Protein AF-A0A7S1YEV1-F1 (afdb_monomer)

Radius of gyration: 16.98 Å; Cα contacts (8 Å, |Δi|>4): 342; chains: 1; bounding box: 47×32×45 Å

Nearest PDB structures (foldseek):
  1nhq-assembly1_A  TM=6.418E-01  e=2.527E+00  Enterococcus faecalis
  1nhr-assembly1_A  TM=6.419E-01  e=3.687E+00  Enterococcus faecalis
  1pjs-assembly1_B  TM=5.428E-01  e=5.731E+00  Salmonella enterica subsp. enterica serovar Typhimurium
  1nhp-assembly1_A  TM=3.312E-01  e=3.462E+00  Enterococcus faecalis
  1pjq-assembly1_B  TM=4.414E-01  e=5.731E+00  Salmonella enterica subsp. enterica serovar Typhimurium

pLDDT: mean 82.52, std 14.3, range [46.81, 98.38]

Foldseek 3Di:
DVDWDWFFFDQPVVVRDTPPIDIDDCPPPQDQLVDAPDPPDDDQAAEEEAAACVPRCRRVLRSLQSQHEYEYEALPPAPDAWDWPFFLHGDPRNGGYTYHNEHEACAWDAQQAALVRDGDDPDPSCVPGRHTYHHPVVSCVVVVHDDHPYYHHDRPPCPVRD

InterPro domains:
  IPR026913 Probable methyltransferase-like protein 24 [PTHR32026] (1-160)

Sequence (162 aa):
CKVSVEVGGELVQRFNTIDGEWTVCFDNLPAPASLPPPAGVTYQPCVIFSIGINNEWSFDDAMAERGCKVYAFDPSMKGAVHHVRSEGRGPGGTGGVTFWPVGLAPEKQVGTVSPFGRVCGEKAECLTAGWDLDTMAGLRRLAGVDHIDLLKIDIEGMEWLS

Organism: NCBI:txid1486929

Mean predicted aligned error: 7.59 Å

Structure (mmCIF, N/CA/C/O backbone):
data_AF-A0A7S1Y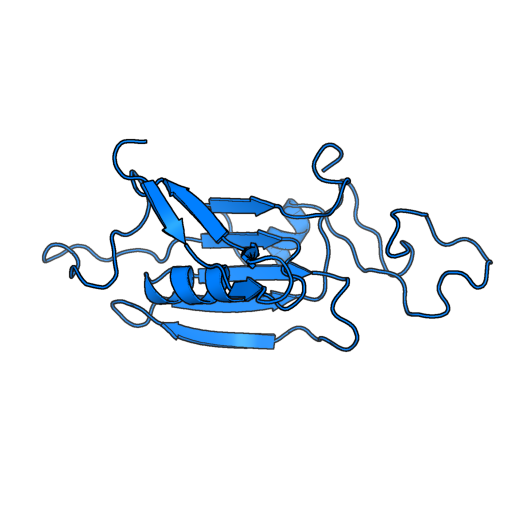EV1-F1
#
_entry.id   AF-A0A7S1YEV1-F1
#
loop_
_atom_site.group_PDB
_atom_site.id
_atom_site.type_symbol
_atom_site.label_atom_id
_atom_site.label_alt_id
_atom_site.label_comp_id
_atom_site.label_asym_id
_atom_site.label_entity_id
_atom_site.label_seq_id
_atom_site.pdbx_PDB_ins_code
_atom_site.Cartn_x
_atom_site.Cartn_y
_atom_site.Cartn_z
_atom_site.occupancy
_atom_site.B_iso_or_equiv
_atom_site.auth_seq_id
_atom_site.auth_comp_id
_atom_site.auth_asym_id
_atom_site.auth_atom_id
_atom_site.pdbx_PDB_model_num
ATOM 1 N N . CYS A 1 1 ? -16.204 14.094 3.768 1.00 73.94 1 CYS A N 1
ATOM 2 C CA . CYS A 1 1 ? -15.626 13.461 4.955 1.00 73.94 1 CYS A CA 1
ATOM 3 C C . CYS A 1 1 ? -16.167 14.141 6.198 1.00 73.94 1 CYS A C 1
ATOM 5 O O . CYS A 1 1 ? -16.086 15.363 6.262 1.00 73.94 1 CYS A O 1
ATOM 7 N N . LYS A 1 2 ? -16.740 13.398 7.143 1.00 81.38 2 LYS A N 1
ATOM 8 C CA . LYS A 1 2 ? -17.184 13.892 8.454 1.00 81.38 2 LYS A CA 1
ATOM 9 C C . LYS A 1 2 ? -16.111 13.675 9.518 1.00 81.38 2 LYS A C 1
ATOM 11 O O . LYS A 1 2 ? -16.000 14.500 10.418 1.00 81.38 2 LYS A O 1
ATOM 16 N N . VAL A 1 3 ? -15.326 12.600 9.402 1.00 81.44 3 VAL A N 1
ATOM 17 C CA . VAL A 1 3 ? -14.207 12.293 10.305 1.00 81.44 3 VAL A CA 1
ATOM 18 C C . VAL A 1 3 ? -12.939 12.037 9.497 1.00 81.44 3 VAL A C 1
ATOM 20 O O . VAL A 1 3 ? -12.813 10.999 8.852 1.00 81.44 3 VAL A O 1
ATOM 23 N N . SER A 1 4 ? -11.992 12.972 9.544 1.00 85.88 4 SER A N 1
ATOM 24 C CA . SER A 1 4 ? -10.657 12.826 8.958 1.00 85.88 4 SER A CA 1
ATOM 25 C C . SER A 1 4 ? -9.598 12.721 10.048 1.00 85.88 4 SER A C 1
ATOM 27 O O . SER A 1 4 ? -9.690 13.419 11.058 1.00 85.88 4 SER A O 1
ATOM 29 N N . VAL A 1 5 ? -8.601 11.862 9.850 1.00 88.12 5 VAL A N 1
ATOM 30 C CA . VAL A 1 5 ? -7.496 11.666 10.798 1.00 88.12 5 VAL A CA 1
ATOM 31 C C . VAL A 1 5 ? -6.185 11.570 10.022 1.00 88.12 5 VAL A C 1
ATOM 33 O O . VAL A 1 5 ? -6.152 10.936 8.969 1.00 88.12 5 VAL A O 1
ATOM 36 N N . GLU A 1 6 ? -5.130 12.188 10.544 1.00 90.25 6 GLU A N 1
ATOM 37 C CA . GLU A 1 6 ? -3.754 12.011 10.067 1.00 90.25 6 GLU A CA 1
ATOM 38 C C . GLU A 1 6 ? -3.231 10.643 10.523 1.00 90.25 6 GLU A C 1
ATOM 40 O O . GLU A 1 6 ? -3.390 10.246 11.682 1.00 90.25 6 GLU A O 1
ATOM 45 N N . VAL A 1 7 ? -2.679 9.878 9.587 1.00 90.88 7 VAL A N 1
ATOM 46 C CA . VAL A 1 7 ? -2.235 8.500 9.794 1.00 90.88 7 VAL A CA 1
ATOM 47 C C . VAL A 1 7 ? -0.831 8.341 9.231 1.00 90.88 7 VAL A C 1
ATOM 49 O O . VAL A 1 7 ? -0.573 8.760 8.105 1.00 90.88 7 VAL A O 1
ATOM 52 N N . GLY A 1 8 ? 0.042 7.686 9.994 1.00 90.38 8 GLY A N 1
ATOM 53 C CA . GLY A 1 8 ? 1.451 7.546 9.641 1.00 90.38 8 GLY A CA 1
ATOM 54 C C . GLY A 1 8 ? 2.236 8.831 9.881 1.00 90.38 8 GLY A C 1
ATOM 55 O O . GLY A 1 8 ? 1.790 9.705 10.626 1.00 90.38 8 GLY A O 1
ATOM 56 N N . GLY A 1 9 ? 3.402 8.914 9.258 1.00 88.06 9 GLY A N 1
ATOM 57 C CA . GLY A 1 9 ? 4.348 9.995 9.435 1.00 88.06 9 GLY A CA 1
ATOM 58 C C . GLY A 1 9 ? 5.542 9.626 10.314 1.00 88.06 9 GLY A C 1
ATOM 59 O O . GLY A 1 9 ? 5.387 9.303 11.494 1.00 88.06 9 GLY A O 1
ATOM 60 N N . GLU A 1 10 ? 6.749 9.787 9.778 1.00 86.38 10 GLU A N 1
ATOM 61 C CA . GLU A 1 10 ? 7.987 9.852 10.552 1.00 86.38 10 GLU A CA 1
ATOM 62 C C . GLU A 1 10 ? 8.578 11.266 10.519 1.00 86.38 10 GLU A C 1
ATOM 64 O O . GLU A 1 10 ? 8.622 11.940 9.488 1.00 86.38 10 GLU A O 1
ATOM 69 N N . LEU A 1 11 ? 9.055 11.743 11.674 1.00 84.06 11 LEU A N 1
ATOM 70 C CA . LEU A 1 11 ? 9.680 13.059 11.767 1.00 84.06 11 LEU A CA 1
ATOM 71 C C . LEU A 1 11 ? 11.067 13.039 11.115 1.00 84.06 11 LEU A C 1
ATOM 73 O O . LEU A 1 11 ? 12.034 12.514 11.677 1.00 84.06 11 LEU A O 1
ATOM 77 N N . VAL A 1 12 ? 11.207 13.738 9.993 1.00 83.69 12 VAL A N 1
ATOM 78 C CA . VAL A 1 12 ? 12.498 13.962 9.346 1.00 83.69 12 VAL A CA 1
ATOM 79 C C . VAL A 1 12 ? 13.169 15.177 9.986 1.00 83.69 12 VAL A C 1
ATOM 81 O O . VAL A 1 12 ? 13.020 16.320 9.549 1.00 83.69 12 VAL A O 1
ATOM 84 N N . GLN A 1 13 ? 13.953 14.924 11.042 1.00 77.94 13 GLN A N 1
ATOM 85 C CA . GLN A 1 13 ? 14.607 15.958 11.868 1.00 77.94 13 GLN A CA 1
ATOM 86 C C . GLN A 1 13 ? 15.356 17.025 11.058 1.00 77.94 13 GLN A C 1
ATOM 88 O O . GLN A 1 13 ? 15.376 18.194 11.434 1.00 77.94 13 GLN A O 1
ATOM 93 N N . ARG A 1 14 ? 15.969 16.632 9.936 1.00 81.19 14 ARG A N 1
ATOM 94 C CA . ARG A 1 14 ? 16.756 17.528 9.080 1.00 81.19 14 ARG A CA 1
ATOM 95 C C . ARG A 1 14 ? 15.924 18.653 8.457 1.00 81.19 14 ARG A C 1
ATOM 97 O O . ARG A 1 14 ? 16.467 19.727 8.213 1.00 81.19 14 ARG A O 1
ATOM 104 N N . PHE A 1 15 ? 14.649 18.398 8.185 1.00 80.06 15 PHE A N 1
ATOM 105 C CA . PHE A 1 15 ? 13.750 19.333 7.507 1.00 80.06 15 PHE A CA 1
ATOM 106 C C . PHE A 1 15 ? 12.634 19.845 8.420 1.00 80.06 15 PHE A C 1
ATOM 108 O O . PHE A 1 15 ? 11.928 20.774 8.044 1.00 80.06 15 PHE A O 1
ATOM 115 N N . ASN A 1 16 ? 12.520 19.295 9.636 1.00 82.94 16 ASN A N 1
ATOM 116 C CA . ASN A 1 16 ? 11.426 19.572 10.567 1.00 82.94 16 ASN A CA 1
ATOM 117 C C . ASN A 1 16 ? 10.048 19.359 9.909 1.00 82.94 16 ASN A C 1
ATOM 119 O O . ASN A 1 16 ? 9.125 20.149 10.101 1.00 82.94 16 ASN A O 1
ATOM 123 N N . THR A 1 17 ? 9.948 18.298 9.107 1.00 81.75 17 THR A N 1
ATOM 124 C CA . THR A 1 17 ? 8.742 17.873 8.389 1.00 81.75 17 THR A CA 1
ATOM 125 C C . THR A 1 17 ? 8.408 16.434 8.754 1.00 81.75 17 THR A C 1
ATOM 127 O O . THR A 1 17 ? 9.302 15.655 9.094 1.00 81.75 17 THR A O 1
ATOM 130 N N . ILE A 1 18 ? 7.125 16.094 8.686 1.00 82.94 18 ILE A N 1
ATOM 131 C CA . ILE A 1 18 ? 6.644 14.720 8.803 1.00 82.94 18 ILE A CA 1
ATOM 132 C C . ILE A 1 18 ? 6.562 14.151 7.385 1.00 82.94 18 ILE A C 1
ATOM 134 O O . ILE A 1 18 ? 6.010 14.800 6.500 1.00 82.94 18 ILE A O 1
ATOM 138 N N . ASP A 1 19 ? 7.175 12.992 7.166 1.00 79.50 19 ASP A N 1
ATOM 139 C CA . ASP A 1 19 ? 7.183 12.290 5.880 1.00 79.50 19 ASP A CA 1
ATOM 140 C C . ASP A 1 19 ? 6.392 10.983 5.988 1.00 79.50 19 ASP A C 1
ATOM 142 O O . ASP A 1 19 ? 6.469 10.308 7.014 1.00 79.50 19 ASP A O 1
ATOM 146 N N . GLY A 1 20 ? 5.607 10.646 4.964 1.00 81.19 20 GLY A N 1
ATOM 147 C CA . GLY A 1 20 ? 4.715 9.480 4.971 1.00 81.19 20 GLY A CA 1
ATOM 148 C C . GLY A 1 20 ? 3.383 9.659 5.718 1.00 81.19 20 GLY A C 1
ATOM 149 O O . GLY A 1 20 ? 2.642 8.688 5.878 1.00 81.19 20 GLY A O 1
ATOM 150 N N . GLU A 1 21 ? 3.032 10.874 6.164 1.00 90.38 21 GLU A N 1
ATOM 151 C CA . GLU A 1 21 ? 1.712 11.139 6.759 1.00 90.38 21 GLU A CA 1
ATOM 152 C C . GLU A 1 21 ? 0.617 11.297 5.699 1.00 90.38 21 GLU A C 1
ATOM 154 O O . GLU A 1 21 ? 0.800 11.944 4.669 1.00 90.38 21 GLU A O 1
ATOM 159 N N . TRP A 1 22 ? -0.563 10.742 5.976 1.00 89.69 22 TRP A N 1
ATOM 160 C CA . TRP A 1 22 ? -1.725 10.856 5.098 1.00 89.69 22 TRP A CA 1
ATOM 161 C C . TRP A 1 22 ? -2.982 11.207 5.884 1.00 89.69 22 TRP A C 1
ATOM 163 O O . TRP A 1 22 ? -3.284 10.611 6.918 1.00 89.69 22 TRP A O 1
ATOM 173 N N . THR A 1 23 ? -3.777 12.142 5.359 1.00 91.31 23 THR A N 1
ATOM 174 C CA . THR A 1 23 ? -5.112 12.427 5.900 1.00 91.31 23 THR A CA 1
ATOM 175 C C . THR A 1 23 ? -6.128 11.450 5.313 1.00 91.31 23 THR A C 1
ATOM 177 O O . THR A 1 23 ? -6.436 11.496 4.122 1.00 91.31 23 THR A O 1
ATOM 180 N N . VAL A 1 24 ? -6.698 10.589 6.156 1.00 89.06 24 VAL A N 1
ATOM 181 C CA . VAL A 1 24 ? -7.660 9.554 5.751 1.00 89.06 24 VAL A CA 1
ATOM 182 C C . VAL A 1 24 ? -9.061 9.902 6.231 1.00 89.06 24 VAL A C 1
ATOM 184 O O . VAL A 1 24 ? -9.256 10.337 7.367 1.00 89.06 24 VAL A O 1
ATOM 187 N N . CYS A 1 25 ? -10.054 9.670 5.370 1.00 86.75 25 CYS A N 1
ATOM 188 C CA . CYS A 1 25 ? -11.455 9.779 5.745 1.00 86.75 25 CYS A CA 1
ATOM 189 C C . CYS A 1 25 ? -12.004 8.470 6.320 1.00 86.75 25 CYS A C 1
ATOM 191 O O . CYS A 1 25 ? -12.012 7.448 5.640 1.00 86.75 25 CYS A O 1
ATOM 193 N N . PHE A 1 26 ? -12.550 8.522 7.534 1.00 83.31 26 PHE A N 1
ATOM 194 C CA . PHE A 1 26 ? -13.057 7.363 8.272 1.00 83.31 26 PHE A CA 1
ATOM 195 C C . PHE A 1 26 ? -14.584 7.230 8.264 1.00 83.31 26 PHE A C 1
ATOM 197 O O . PHE A 1 26 ? -15.140 6.467 9.045 1.00 83.31 26 PHE A O 1
ATOM 204 N N . ASP A 1 27 ? -15.285 7.929 7.368 1.00 81.19 27 ASP A N 1
ATOM 205 C CA . ASP A 1 27 ? -16.750 7.831 7.276 1.00 81.19 27 ASP A CA 1
ATOM 206 C C . ASP A 1 27 ? -17.225 6.396 6.970 1.00 81.19 27 ASP A C 1
ATOM 208 O O . ASP A 1 27 ? -18.300 6.006 7.421 1.00 81.19 27 ASP A O 1
ATOM 212 N N . ASN A 1 28 ? -16.416 5.622 6.232 1.00 78.00 28 ASN A N 1
ATOM 213 C CA . ASN A 1 28 ? -16.710 4.244 5.813 1.00 78.00 28 ASN A CA 1
ATOM 214 C C . ASN A 1 28 ? -15.610 3.235 6.205 1.00 78.00 28 ASN A C 1
ATOM 216 O O . ASN A 1 28 ? -15.616 2.110 5.717 1.00 78.00 28 ASN A O 1
ATOM 220 N N . LEU A 1 29 ? -14.659 3.628 7.056 1.00 81.62 29 LEU A N 1
ATOM 221 C CA . LEU A 1 29 ? -13.581 2.758 7.542 1.00 81.62 29 LEU A CA 1
ATOM 222 C C . LEU A 1 29 ? -13.749 2.512 9.048 1.00 81.62 29 LEU A C 1
ATOM 224 O O . LEU A 1 29 ? -14.396 3.319 9.722 1.00 81.62 29 LEU A O 1
ATOM 228 N N . PRO A 1 30 ? -13.169 1.434 9.608 1.00 74.69 30 PRO A N 1
ATOM 229 C CA . PRO A 1 30 ? -13.189 1.208 11.046 1.00 74.69 30 PRO A CA 1
ATOM 230 C C . PRO A 1 30 ? -12.661 2.421 11.815 1.00 74.69 30 PRO A C 1
ATOM 232 O O . PRO A 1 30 ? -11.619 2.999 11.493 1.00 74.69 30 PRO A O 1
ATOM 235 N N . ALA A 1 31 ? -13.421 2.807 12.838 1.00 63.41 31 ALA A N 1
ATOM 236 C CA . ALA A 1 31 ? -13.073 3.881 13.755 1.00 63.41 31 ALA A CA 1
ATOM 237 C C . ALA A 1 31 ? -11.779 3.534 14.536 1.00 63.41 31 ALA A C 1
ATOM 239 O O . ALA A 1 31 ? -11.270 2.417 14.429 1.00 63.41 31 ALA A O 1
ATOM 240 N N . PRO A 1 32 ? -11.202 4.473 15.311 1.00 62.16 32 PRO A N 1
ATOM 241 C CA . PRO A 1 32 ? -9.958 4.233 16.039 1.00 62.16 32 PRO A CA 1
ATOM 242 C C . PRO A 1 32 ? -10.019 2.958 16.888 1.00 62.16 32 PRO A C 1
ATOM 244 O O . PRO A 1 32 ? -11.040 2.682 17.516 1.00 62.16 32 PRO A O 1
ATOM 247 N N . ALA A 1 33 ? -8.898 2.235 16.968 1.00 59.34 33 ALA A N 1
ATOM 248 C CA . ALA A 1 33 ? -8.765 0.974 17.708 1.00 59.34 33 ALA A CA 1
ATOM 249 C C . ALA A 1 33 ? -9.170 1.059 19.195 1.00 59.34 33 ALA A C 1
ATOM 251 O O . ALA A 1 33 ? -9.405 0.041 19.842 1.00 59.34 33 ALA A O 1
ATOM 252 N N . SER A 1 34 ? -9.258 2.276 19.742 1.00 56.78 34 SER A N 1
ATOM 253 C CA . SER A 1 34 ? -9.712 2.566 21.101 1.00 56.78 34 SER A CA 1
ATOM 254 C C . SER A 1 34 ? -11.218 2.380 21.321 1.00 56.78 34 SER A C 1
ATOM 256 O O . SER A 1 34 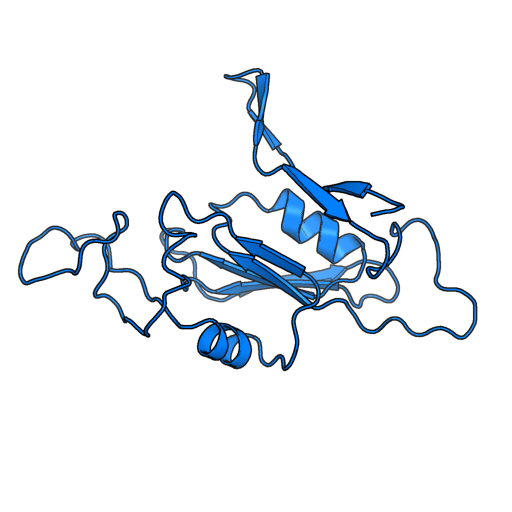? -11.661 2.429 22.469 1.00 56.78 34 SER A O 1
ATOM 258 N N . LEU A 1 35 ? -12.010 2.161 20.267 1.00 58.09 35 LEU A N 1
ATOM 259 C CA . LEU A 1 35 ? -13.442 1.895 20.371 1.00 58.09 35 LEU A CA 1
ATOM 260 C C . LEU A 1 35 ? -13.749 0.456 19.935 1.00 58.09 35 LEU A C 1
ATOM 262 O O . LEU A 1 35 ? -13.485 0.098 18.786 1.00 58.09 35 LEU A O 1
ATOM 266 N N . PRO A 1 36 ? -14.317 -0.387 20.819 1.00 58.00 36 PRO A N 1
ATOM 267 C CA . PRO A 1 36 ? -14.768 -1.708 20.411 1.00 58.00 36 PRO A CA 1
ATOM 268 C C . PRO A 1 36 ? -15.926 -1.590 19.401 1.00 58.00 36 PRO A C 1
ATOM 270 O O . PRO A 1 36 ? -16.689 -0.619 19.454 1.00 58.00 36 PRO A O 1
ATOM 273 N N . PRO A 1 37 ? -16.101 -2.590 18.514 1.00 59.16 37 PRO A N 1
ATOM 274 C CA . PRO A 1 37 ? -17.293 -2.686 17.681 1.00 59.16 37 PRO A CA 1
ATOM 275 C C . PRO A 1 37 ? -18.557 -2.593 18.542 1.00 59.16 37 PRO A C 1
ATOM 277 O O . PRO A 1 37 ? -18.573 -3.146 19.650 1.00 59.16 37 PRO A O 1
ATOM 280 N N . PRO A 1 38 ? -19.646 -1.978 18.045 1.00 63.50 38 PRO A N 1
ATOM 281 C CA . PRO A 1 38 ? -20.954 -2.167 18.653 1.00 63.50 38 PRO A CA 1
ATOM 282 C C . PRO A 1 38 ? -21.235 -3.665 18.833 1.00 63.50 38 PRO A C 1
ATOM 284 O O . PRO A 1 38 ? -20.920 -4.476 17.958 1.00 63.50 38 PRO A O 1
ATOM 287 N N . ALA A 1 39 ? -21.811 -4.044 19.976 1.00 63.66 39 ALA A N 1
ATOM 288 C CA . ALA A 1 39 ? -22.074 -5.445 20.289 1.00 63.66 39 ALA A CA 1
ATOM 289 C C . ALA A 1 39 ? -22.895 -6.112 19.169 1.00 63.66 39 ALA A C 1
ATOM 291 O O . ALA A 1 39 ? -23.957 -5.620 18.792 1.00 63.66 39 ALA A O 1
ATOM 292 N N . GLY A 1 40 ? -22.393 -7.232 18.642 1.00 61.06 40 GLY A N 1
ATOM 293 C CA . GLY A 1 40 ? -23.021 -7.964 17.537 1.00 61.06 40 GLY A CA 1
ATOM 294 C C . GLY A 1 40 ? -22.568 -7.548 16.133 1.00 61.06 40 GLY A C 1
ATOM 295 O O . GLY A 1 40 ? -23.034 -8.140 15.164 1.00 61.06 40 GLY A O 1
ATOM 296 N N . VAL A 1 41 ? -21.647 -6.587 16.003 1.00 59.59 41 VAL A N 1
ATOM 297 C CA . VAL A 1 41 ? -21.028 -6.220 14.722 1.00 59.59 41 VAL A CA 1
ATOM 298 C C . VAL A 1 41 ? -19.684 -6.929 14.577 1.00 59.59 41 VAL A C 1
ATOM 300 O O . VAL A 1 41 ? -18.769 -6.726 15.372 1.00 59.59 41 VAL A O 1
ATOM 303 N N . THR A 1 42 ? -19.553 -7.760 13.544 1.00 58.41 42 THR A N 1
ATOM 304 C CA . THR A 1 42 ? -18.260 -8.281 13.084 1.00 58.41 42 THR A CA 1
ATOM 305 C C . THR A 1 42 ? -17.736 -7.333 12.012 1.00 58.41 42 THR A C 1
ATOM 307 O O . THR A 1 42 ? -18.359 -7.200 10.960 1.00 58.41 42 THR A O 1
ATOM 310 N N . TYR A 1 43 ? -16.616 -6.653 12.266 1.00 59.97 43 TYR A N 1
ATOM 311 C CA . TYR A 1 43 ? -15.940 -5.918 11.198 1.00 59.97 43 TYR A CA 1
ATOM 312 C C . TYR A 1 43 ? -15.295 -6.928 10.253 1.00 59.97 43 TYR A C 1
ATOM 314 O O . TYR A 1 43 ? -14.506 -7.768 10.685 1.00 59.97 43 TYR A O 1
ATOM 322 N N . GLN A 1 44 ? -15.631 -6.842 8.967 1.00 66.56 44 GLN A N 1
ATOM 323 C CA . GLN A 1 44 ? -14.717 -7.346 7.952 1.00 66.56 44 GLN A CA 1
ATOM 324 C C . GLN A 1 44 ? -13.490 -6.429 7.965 1.00 66.56 44 GLN A C 1
ATOM 326 O O . GLN A 1 44 ? -13.665 -5.208 8.067 1.00 66.56 44 GLN A O 1
ATOM 331 N N . PRO A 1 45 ? -12.266 -6.977 7.931 1.00 77.81 45 PRO A N 1
ATOM 332 C CA . PRO A 1 45 ? -11.085 -6.140 7.852 1.00 77.81 45 PRO A CA 1
ATOM 333 C C . PRO A 1 45 ? -11.138 -5.334 6.553 1.00 77.81 45 PRO A C 1
ATOM 335 O O . PRO A 1 45 ? -11.308 -5.905 5.480 1.00 77.81 45 PRO A O 1
ATOM 338 N N . CYS A 1 46 ? -10.979 -4.017 6.660 1.00 90.38 46 CYS A N 1
ATOM 339 C CA . CYS A 1 46 ? -10.779 -3.135 5.510 1.00 90.38 46 CYS A CA 1
ATOM 340 C C . CYS A 1 46 ? -9.601 -3.628 4.668 1.00 90.38 46 CYS A C 1
ATOM 342 O O . CYS A 1 46 ? -8.565 -4.000 5.222 1.00 90.38 46 CYS A O 1
ATOM 344 N N . VAL A 1 47 ? -9.737 -3.579 3.348 1.00 95.19 47 VAL A N 1
ATOM 345 C CA . VAL A 1 47 ? -8.675 -3.913 2.399 1.00 95.19 47 VAL A CA 1
ATOM 346 C C . VAL A 1 47 ? -8.032 -2.633 1.889 1.00 95.19 47 VAL A C 1
ATOM 348 O O . VAL A 1 47 ? -8.676 -1.808 1.240 1.00 95.19 47 VAL A O 1
ATOM 351 N N . ILE A 1 48 ? -6.743 -2.469 2.170 1.00 96.81 48 ILE A N 1
ATOM 352 C CA . ILE A 1 48 ? -5.983 -1.270 1.820 1.00 96.81 48 ILE A CA 1
ATOM 353 C C . ILE A 1 48 ? -4.842 -1.636 0.902 1.00 96.81 48 ILE A C 1
ATOM 355 O O . ILE A 1 48 ? -4.078 -2.555 1.190 1.00 96.81 48 ILE A O 1
ATOM 359 N N . PHE A 1 49 ? -4.710 -0.889 -0.185 1.00 97.75 49 PHE A N 1
ATOM 360 C CA . PHE A 1 49 ? -3.530 -0.933 -1.035 1.00 97.75 49 PHE A CA 1
ATOM 361 C C . PHE A 1 49 ? -2.665 0.285 -0.734 1.00 97.75 49 PHE A C 1
ATOM 363 O O . PHE A 1 49 ? -3.165 1.409 -0.739 1.00 97.75 49 PHE A O 1
ATOM 370 N N . SER A 1 50 ? -1.384 0.044 -0.468 1.00 97.31 50 SER A N 1
ATOM 371 C CA . SER A 1 50 ? -0.382 1.071 -0.177 1.00 97.31 50 SER A CA 1
ATOM 372 C C . SER A 1 50 ? 0.773 0.916 -1.156 1.00 97.31 50 SER A C 1
ATOM 374 O O . SER A 1 50 ? 1.520 -0.059 -1.102 1.00 97.31 50 SER A O 1
ATOM 376 N N . ILE A 1 51 ? 0.856 1.815 -2.130 1.00 95.69 51 ILE A N 1
ATOM 377 C CA . ILE A 1 51 ? 1.759 1.683 -3.277 1.00 95.69 51 ILE A CA 1
ATOM 378 C C . ILE A 1 51 ? 2.824 2.772 -3.191 1.00 95.69 51 ILE A C 1
ATOM 380 O O . ILE A 1 51 ? 2.466 3.941 -3.070 1.00 95.69 51 ILE A O 1
ATOM 384 N N . GLY A 1 52 ? 4.097 2.377 -3.270 1.00 93.06 52 GLY A N 1
ATOM 385 C CA . GLY A 1 52 ? 5.248 3.256 -3.052 1.00 93.06 52 GLY A CA 1
ATOM 386 C C . GLY A 1 52 ? 5.418 3.571 -1.568 1.00 93.06 52 GLY A C 1
ATOM 387 O O . GLY A 1 52 ? 4.988 4.608 -1.081 1.00 93.06 52 GLY A O 1
ATOM 388 N N . ILE A 1 53 ? 5.969 2.625 -0.809 1.00 92.44 53 ILE A N 1
ATOM 389 C CA . ILE A 1 53 ? 6.139 2.784 0.645 1.00 92.44 53 ILE A CA 1
ATOM 390 C C . ILE A 1 53 ? 7.545 3.259 1.018 1.00 92.44 53 ILE A C 1
ATOM 392 O O . ILE A 1 53 ? 7.738 3.844 2.072 1.00 92.44 53 ILE A O 1
ATOM 396 N N . ASN A 1 54 ? 8.548 2.995 0.179 1.00 89.94 54 ASN A N 1
ATOM 397 C CA . ASN A 1 54 ? 9.937 3.420 0.333 1.00 89.94 54 ASN A CA 1
ATOM 398 C C . ASN A 1 54 ? 10.560 3.139 1.723 1.00 89.94 54 ASN A C 1
ATOM 400 O O . ASN A 1 54 ? 11.410 3.883 2.204 1.00 89.94 54 ASN A O 1
ATOM 404 N N . ASN A 1 55 ? 10.193 2.020 2.361 1.00 90.06 55 ASN A N 1
ATOM 405 C CA . ASN A 1 55 ? 10.550 1.655 3.747 1.00 90.06 55 ASN A CA 1
ATOM 406 C C . ASN A 1 55 ? 9.938 2.530 4.857 1.00 90.06 55 ASN A C 1
ATOM 408 O O . ASN A 1 55 ? 10.305 2.348 6.019 1.00 90.06 55 ASN A O 1
ATOM 412 N N . GLU A 1 56 ? 9.009 3.420 4.533 1.00 91.88 56 GLU A N 1
ATOM 413 C CA . GLU A 1 56 ? 8.161 4.120 5.492 1.00 91.88 56 GLU A CA 1
ATOM 414 C C . GLU A 1 56 ? 6.895 3.277 5.697 1.00 91.88 56 GLU A C 1
ATOM 416 O O . GLU A 1 56 ? 6.153 3.003 4.758 1.00 91.88 56 GLU A O 1
ATOM 421 N N . TRP A 1 57 ? 6.693 2.787 6.917 1.00 95.00 57 TRP A N 1
ATOM 422 C CA . TRP A 1 57 ? 5.646 1.807 7.229 1.00 95.00 57 TRP A CA 1
ATOM 423 C C . TRP A 1 57 ? 4.626 2.321 8.235 1.00 95.00 57 TRP A C 1
ATOM 425 O O . TRP A 1 57 ? 3.698 1.597 8.598 1.00 95.00 57 TRP A O 1
ATOM 435 N N . SER A 1 58 ? 4.816 3.533 8.753 1.00 94.94 58 SER A N 1
ATOM 436 C CA . SER A 1 58 ? 4.000 4.067 9.837 1.00 94.94 58 SER A CA 1
ATOM 437 C C . SER A 1 58 ? 2.533 4.176 9.428 1.00 94.94 58 SER A C 1
ATOM 439 O O . SER A 1 58 ? 1.658 3.865 10.237 1.00 94.94 58 SER A O 1
ATOM 441 N N . PHE A 1 59 ? 2.246 4.532 8.170 1.00 95.19 59 PHE A N 1
ATOM 442 C CA . PHE A 1 59 ? 0.888 4.505 7.633 1.00 95.19 59 PHE A CA 1
ATOM 443 C C . PHE A 1 59 ? 0.301 3.085 7.639 1.00 95.19 59 PHE A C 1
ATOM 445 O O . PHE A 1 59 ? -0.799 2.863 8.156 1.00 95.19 59 PHE A O 1
ATOM 452 N N . ASP A 1 60 ? 1.039 2.116 7.091 1.00 96.44 60 ASP A N 1
ATOM 453 C CA . ASP A 1 60 ? 0.582 0.733 6.931 1.00 96.44 60 ASP A CA 1
ATOM 454 C C . ASP A 1 60 ? 0.327 0.069 8.286 1.00 96.44 60 ASP A C 1
ATOM 456 O O . ASP A 1 60 ? -0.727 -0.532 8.515 1.00 96.44 60 ASP A O 1
ATOM 460 N N . ASP A 1 61 ? 1.270 0.229 9.213 1.00 95.81 61 ASP A N 1
ATOM 461 C CA . ASP A 1 61 ? 1.178 -0.318 10.559 1.00 95.81 61 ASP A CA 1
ATOM 462 C C . ASP A 1 61 ? 0.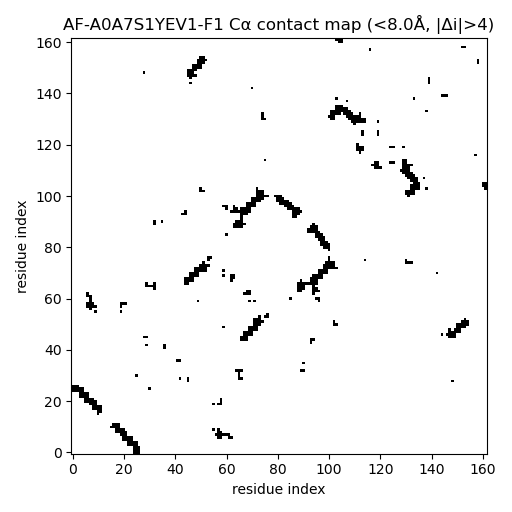040 0.365 11.341 1.00 95.81 61 ASP A C 1
ATOM 464 O O . ASP A 1 61 ? -0.737 -0.316 12.014 1.00 95.81 61 ASP A O 1
ATOM 468 N N . ALA A 1 62 ? -0.151 1.683 11.201 1.00 93.62 62 ALA A N 1
ATOM 469 C CA . ALA A 1 62 ? -1.252 2.391 11.855 1.00 93.62 62 ALA A CA 1
ATOM 470 C C . ALA A 1 62 ? -2.635 1.965 11.335 1.00 93.62 62 ALA A C 1
ATOM 472 O O . ALA A 1 62 ? -3.595 1.906 12.111 1.00 93.62 62 ALA A O 1
ATOM 473 N N . MET A 1 63 ? -2.762 1.645 10.045 1.00 93.44 63 MET A N 1
ATOM 474 C CA . MET A 1 63 ? -4.006 1.100 9.497 1.00 93.44 63 MET A CA 1
ATOM 475 C C . MET A 1 63 ? -4.222 -0.365 9.898 1.00 93.44 63 MET A C 1
ATOM 477 O O . MET A 1 63 ? -5.351 -0.755 10.209 1.00 93.44 63 MET A O 1
ATOM 481 N N . ALA A 1 64 ? -3.159 -1.168 9.979 1.00 94.06 64 ALA A N 1
ATOM 482 C CA . ALA A 1 64 ? -3.240 -2.528 10.507 1.00 94.06 64 ALA A CA 1
ATOM 483 C C . ALA A 1 64 ? -3.685 -2.548 11.978 1.00 94.06 64 ALA A C 1
ATOM 485 O O . ALA A 1 64 ? -4.520 -3.372 12.353 1.00 94.06 64 ALA A O 1
ATOM 486 N N . GLU A 1 65 ? -3.223 -1.606 12.805 1.00 91.88 65 GLU A N 1
ATOM 487 C CA . GLU A 1 65 ? -3.672 -1.466 14.200 1.00 91.88 65 GLU A CA 1
ATOM 488 C C . GLU A 1 65 ? -5.148 -1.069 14.333 1.00 91.88 65 GLU A C 1
ATOM 490 O O . GLU A 1 65 ? -5.765 -1.283 15.376 1.00 91.88 65 GLU A O 1
ATOM 495 N N . ARG A 1 66 ? -5.767 -0.556 13.267 1.00 88.44 66 ARG A N 1
ATOM 496 C CA . ARG A 1 66 ? -7.219 -0.323 13.198 1.00 88.44 66 ARG A CA 1
ATOM 497 C C . ARG A 1 66 ? -8.004 -1.556 12.739 1.00 88.44 66 ARG A C 1
ATOM 499 O O . ARG A 1 66 ? -9.228 -1.502 12.680 1.00 88.44 66 ARG A O 1
ATOM 506 N N . GLY A 1 67 ? -7.323 -2.667 12.449 1.00 89.25 67 GLY A N 1
ATOM 507 C CA . GLY A 1 67 ? -7.923 -3.920 11.987 1.00 89.25 67 GLY A CA 1
ATOM 508 C C . GLY A 1 67 ? -7.954 -4.091 10.464 1.00 89.25 67 GLY A C 1
ATOM 509 O O . GLY A 1 67 ? -8.579 -5.031 9.983 1.00 89.25 67 GLY A O 1
ATOM 510 N N . CYS A 1 68 ? -7.296 -3.225 9.684 1.00 93.00 68 CYS A N 1
ATOM 511 C CA . CYS A 1 68 ? -7.244 -3.384 8.227 1.00 93.00 68 CYS A CA 1
ATOM 512 C C . CYS A 1 68 ? -6.200 -4.419 7.781 1.00 93.00 68 CYS A C 1
ATOM 514 O O . CYS A 1 68 ? -5.125 -4.544 8.373 1.00 93.00 68 CYS A O 1
ATOM 516 N N . LYS A 1 69 ? -6.487 -5.117 6.679 1.00 96.19 69 LYS A N 1
ATOM 517 C CA . LYS A 1 69 ? -5.481 -5.809 5.872 1.00 96.19 69 LYS A CA 1
ATOM 518 C C . LYS A 1 69 ? -4.860 -4.814 4.900 1.00 96.19 69 LYS A C 1
ATOM 520 O O . LYS A 1 69 ? -5.538 -4.296 4.016 1.00 96.19 69 LYS A O 1
ATOM 525 N N . VAL A 1 70 ? -3.569 -4.564 5.067 1.00 97.56 70 VAL A N 1
ATOM 526 C CA . VAL A 1 70 ? -2.790 -3.690 4.195 1.00 97.56 70 VAL A CA 1
ATOM 527 C C . VAL A 1 70 ? -1.913 -4.538 3.285 1.00 97.56 70 VAL A C 1
ATOM 529 O O . VAL A 1 70 ? -1.159 -5.402 3.737 1.00 97.56 70 VAL A O 1
ATOM 532 N N . TYR A 1 71 ? -2.018 -4.274 1.993 1.00 98.38 71 TYR A N 1
ATOM 533 C CA . TYR A 1 71 ? -1.214 -4.877 0.949 1.00 98.38 71 TYR A CA 1
ATOM 534 C C . TYR A 1 71 ? -0.302 -3.788 0.381 1.00 98.38 71 TYR A C 1
ATOM 536 O O . TYR A 1 71 ? -0.754 -2.879 -0.320 1.00 98.38 71 TYR A O 1
ATOM 544 N N . ALA A 1 72 ? 0.970 -3.854 0.766 1.00 98.06 72 ALA A N 1
ATOM 545 C CA . ALA A 1 72 ? 1.996 -2.884 0.424 1.00 98.06 72 ALA A CA 1
ATOM 546 C C . ALA A 1 72 ? 2.780 -3.326 -0.820 1.00 98.06 72 ALA A C 1
ATOM 548 O O . ALA A 1 72 ? 3.151 -4.496 -0.948 1.00 98.06 72 ALA A O 1
ATOM 549 N N . PHE A 1 73 ? 3.045 -2.388 -1.723 1.00 96.88 73 PHE A N 1
ATOM 550 C CA . PHE A 1 73 ? 3.622 -2.645 -3.040 1.00 96.88 73 PHE A CA 1
ATOM 551 C C . PHE A 1 73 ? 4.719 -1.629 -3.347 1.00 96.88 73 PHE A C 1
ATOM 553 O O . PHE A 1 73 ? 4.435 -0.437 -3.453 1.00 96.88 73 PHE A O 1
ATOM 560 N N . ASP A 1 74 ? 5.965 -2.080 -3.495 1.00 93.88 74 ASP A N 1
ATOM 561 C CA . ASP A 1 74 ? 7.068 -1.192 -3.874 1.00 93.88 74 ASP A CA 1
ATOM 562 C C . ASP A 1 74 ? 8.229 -1.950 -4.545 1.00 93.88 74 ASP A C 1
ATOM 564 O O . ASP A 1 74 ? 8.904 -2.748 -3.892 1.00 93.88 74 ASP A O 1
ATOM 568 N N . PRO A 1 75 ? 8.519 -1.703 -5.833 1.00 90.00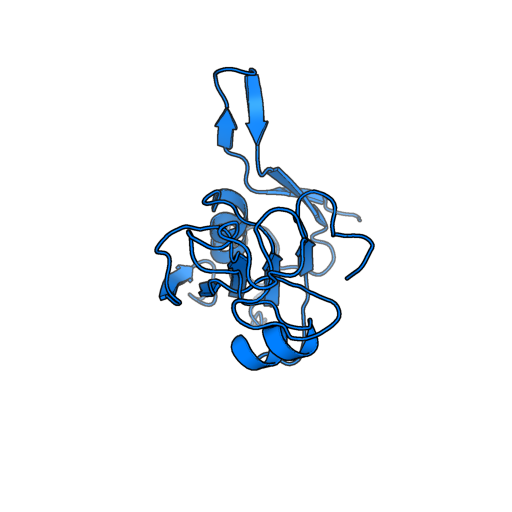 75 PRO A N 1
ATOM 569 C CA . PRO A 1 75 ? 9.602 -2.383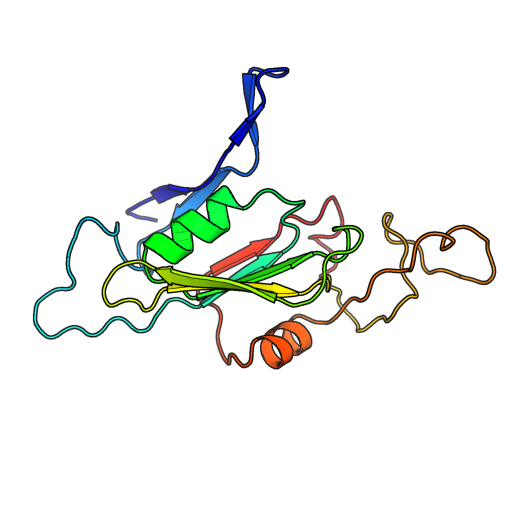 -6.535 1.00 90.00 75 PRO A CA 1
ATOM 570 C C . PRO A 1 75 ? 10.991 -1.777 -6.247 1.00 90.00 75 PRO A C 1
ATOM 572 O O . PRO A 1 75 ? 12.013 -2.353 -6.621 1.00 90.00 75 PRO A O 1
ATOM 575 N N . SER A 1 76 ? 11.056 -0.609 -5.600 1.00 85.56 76 SER A N 1
ATOM 576 C CA . SER A 1 76 ? 12.287 0.148 -5.354 1.00 85.56 76 SER A CA 1
ATOM 577 C C . SER A 1 76 ? 13.075 -0.333 -4.130 1.00 85.56 76 SER A C 1
ATOM 579 O O . SER A 1 76 ? 14.278 -0.063 -4.018 1.00 85.56 76 SER A O 1
ATOM 581 N N . MET A 1 77 ? 12.433 -1.086 -3.231 1.00 86.50 77 MET A N 1
ATOM 582 C CA . MET A 1 77 ? 13.030 -1.587 -1.994 1.00 86.50 77 MET A CA 1
ATOM 583 C C . MET A 1 77 ? 14.079 -2.673 -2.273 1.00 86.50 77 MET A C 1
ATOM 585 O O . MET A 1 77 ? 13.790 -3.867 -2.357 1.00 86.50 77 MET A O 1
ATOM 589 N N . LYS A 1 78 ? 15.337 -2.248 -2.422 1.00 79.44 78 LYS A N 1
ATOM 590 C CA . LYS A 1 78 ? 16.464 -3.121 -2.783 1.00 79.44 78 LYS A CA 1
ATOM 591 C C . LYS A 1 78 ? 16.584 -4.330 -1.854 1.00 79.44 78 LYS A C 1
ATOM 593 O O . LYS A 1 78 ? 16.780 -4.184 -0.652 1.00 79.44 78 LYS A O 1
ATOM 598 N N . GLY A 1 79 ? 16.554 -5.525 -2.442 1.00 80.31 79 GLY A N 1
ATOM 599 C CA . GLY A 1 79 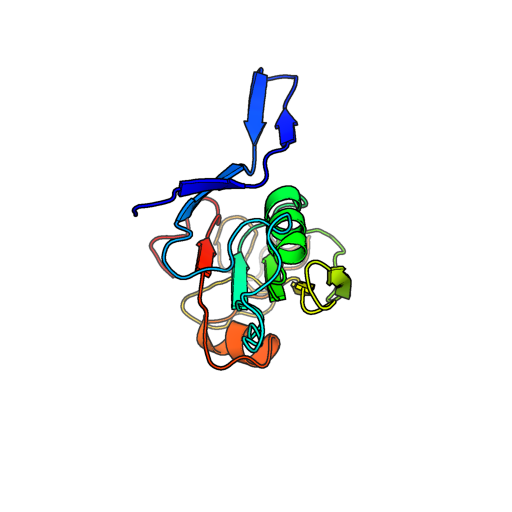? 16.712 -6.788 -1.717 1.00 80.31 79 GLY A CA 1
ATOM 600 C C . GLY A 1 79 ? 15.483 -7.215 -0.914 1.00 80.31 79 GLY A C 1
ATOM 601 O O . GLY A 1 79 ? 15.530 -8.260 -0.267 1.00 80.31 79 GLY A O 1
ATOM 602 N N . ALA A 1 80 ? 14.389 -6.449 -0.962 1.00 87.44 80 ALA A N 1
ATOM 603 C CA . ALA A 1 80 ? 13.135 -6.868 -0.369 1.00 87.44 80 ALA A CA 1
ATOM 604 C C . ALA A 1 80 ? 12.521 -8.013 -1.184 1.00 87.44 80 ALA A C 1
ATOM 606 O O . ALA A 1 80 ? 12.570 -8.045 -2.414 1.00 87.44 80 ALA A O 1
ATOM 607 N N . VAL A 1 81 ? 11.929 -8.963 -0.471 1.00 93.12 81 VAL A N 1
ATOM 608 C CA . VAL A 1 81 ? 11.171 -10.082 -1.037 1.00 93.12 81 VAL A CA 1
ATOM 609 C C . VAL A 1 81 ? 9.741 -10.006 -0.533 1.00 93.12 81 VAL A C 1
ATOM 611 O O . VAL A 1 81 ? 9.472 -9.320 0.453 1.00 93.12 81 VAL A O 1
ATOM 614 N N . HIS A 1 82 ? 8.820 -10.718 -1.178 1.00 96.88 82 HIS A N 1
ATOM 615 C CA . HIS A 1 82 ? 7.477 -10.871 -0.631 1.00 96.88 82 HIS A CA 1
ATOM 616 C C . HIS A 1 82 ? 7.547 -11.445 0.790 1.00 96.88 82 HIS A C 1
ATOM 618 O O . HIS A 1 82 ? 8.205 -12.462 1.017 1.00 96.88 82 HIS A O 1
ATOM 624 N N . HIS A 1 83 ? 6.883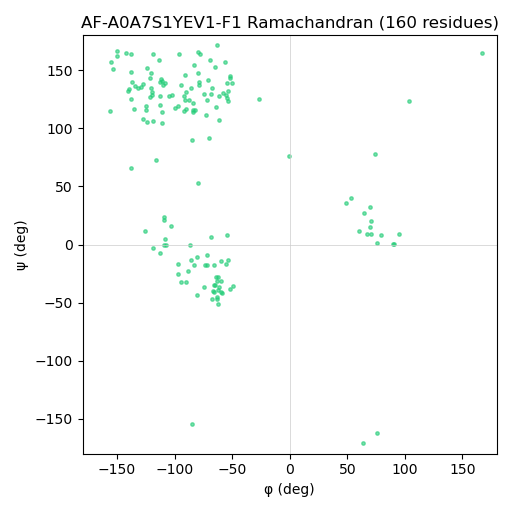 -10.788 1.736 1.00 96.88 83 HIS A N 1
ATOM 625 C CA . HIS A 1 83 ? 6.825 -11.239 3.119 1.00 96.88 83 HIS A CA 1
ATOM 626 C C . HIS A 1 83 ? 5.582 -10.706 3.826 1.00 96.88 83 HIS A C 1
ATOM 628 O O . HIS A 1 83 ? 5.017 -9.671 3.469 1.00 96.88 83 HIS A O 1
ATOM 634 N N . VAL A 1 84 ? 5.192 -11.417 4.878 1.00 97.56 84 VAL A N 1
ATOM 635 C CA . VAL A 1 84 ? 4.251 -10.914 5.872 1.00 97.56 84 VAL A CA 1
ATOM 636 C C . VAL A 1 84 ? 5.043 -10.053 6.851 1.00 97.56 84 VAL A C 1
ATOM 638 O O . VAL A 1 84 ? 5.940 -10.548 7.534 1.00 97.56 84 VAL A O 1
ATOM 641 N N . ARG A 1 85 ? 4.737 -8.757 6.900 1.00 95.81 85 ARG A N 1
ATOM 642 C CA . ARG A 1 85 ? 5.362 -7.817 7.835 1.00 95.81 85 ARG A CA 1
ATOM 643 C C . ARG A 1 85 ? 4.720 -7.915 9.217 1.00 95.81 85 ARG A C 1
ATOM 645 O O . ARG A 1 85 ? 5.422 -7.893 10.226 1.00 95.81 85 ARG A O 1
ATOM 652 N N . SER A 1 86 ? 3.392 -7.995 9.274 1.00 96.62 86 SER A N 1
ATOM 653 C CA . SER A 1 86 ? 2.648 -8.087 10.531 1.00 96.62 86 SER A CA 1
ATOM 654 C C . SER A 1 86 ? 1.301 -8.795 10.357 1.00 96.62 86 SER A C 1
ATOM 656 O O . SER A 1 86 ? 0.685 -8.726 9.297 1.00 96.62 86 SER A O 1
ATOM 658 N N . GLU A 1 87 ? 0.822 -9.452 11.415 1.00 95.00 87 GLU A N 1
ATOM 659 C CA . GLU A 1 87 ? -0.491 -10.112 11.480 1.00 95.00 87 GLU A CA 1
ATOM 660 C C . GLU A 1 87 ? -1.105 -9.933 12.868 1.00 95.00 87 GLU A C 1
ATOM 662 O O . GLU A 1 87 ? -0.409 -9.579 13.822 1.00 95.00 87 GLU A O 1
ATOM 667 N N . GLY A 1 88 ? -2.407 -10.197 12.993 1.00 88.62 88 GLY A N 1
ATOM 668 C CA . GLY A 1 88 ? -3.083 -10.200 14.289 1.00 88.62 88 GLY A CA 1
ATOM 669 C C . GLY A 1 88 ? -3.244 -8.812 14.908 1.00 88.62 88 GLY A C 1
ATOM 670 O O . GLY A 1 88 ? -3.415 -8.713 16.121 1.00 88.62 88 GLY A O 1
ATOM 671 N N . ARG A 1 89 ? -3.156 -7.745 14.105 1.00 87.94 89 ARG A N 1
ATOM 672 C CA . ARG A 1 89 ? -3.198 -6.354 14.580 1.00 87.94 89 ARG A CA 1
ATOM 673 C C . ARG A 1 89 ? -4.633 -5.864 14.786 1.00 87.94 89 ARG A C 1
ATOM 675 O O . ARG A 1 89 ? -5.569 -6.362 14.154 1.00 87.94 89 ARG A O 1
ATOM 682 N N . GLY A 1 90 ? -4.790 -4.879 15.667 1.00 83.06 90 GLY A N 1
ATOM 683 C CA . GLY A 1 90 ? -6.068 -4.223 15.929 1.00 83.06 90 GLY A CA 1
ATOM 684 C C . GLY A 1 90 ? -7.181 -5.102 16.522 1.00 83.06 90 GLY A C 1
ATOM 685 O O . GLY A 1 90 ? -6.959 -6.245 16.941 1.00 83.06 90 GLY A O 1
ATOM 686 N N . PRO A 1 91 ? -8.414 -4.565 16.597 1.00 77.88 91 PRO A N 1
ATOM 687 C CA . PRO A 1 91 ? -9.548 -5.253 17.205 1.00 77.88 91 PRO A CA 1
ATOM 688 C C . PRO A 1 91 ? -9.853 -6.601 16.538 1.00 77.88 91 PRO A C 1
ATOM 690 O O . PRO A 1 91 ? -9.972 -6.716 15.317 1.00 77.88 91 PRO A O 1
ATOM 693 N N . GLY A 1 92 ? -9.986 -7.645 17.360 1.00 77.62 92 GLY A N 1
ATOM 694 C CA . GLY A 1 92 ? -10.268 -9.003 16.888 1.00 77.62 92 GLY A CA 1
ATOM 695 C C . GLY A 1 92 ? -9.108 -9.682 16.150 1.00 77.62 92 GLY A C 1
ATOM 696 O O . GLY A 1 92 ? -9.323 -10.749 15.582 1.00 77.62 92 GLY A O 1
ATOM 697 N N . GLY A 1 93 ? -7.903 -9.095 16.143 1.00 85.06 93 GLY A N 1
ATOM 698 C CA . GLY A 1 93 ? -6.723 -9.673 15.490 1.00 85.06 93 GLY A CA 1
ATOM 699 C C . GLY A 1 93 ? -6.863 -9.791 13.970 1.00 85.06 93 GLY A C 1
ATOM 700 O O . GLY A 1 93 ? -6.296 -10.688 13.349 1.00 85.06 93 GLY A O 1
ATOM 701 N N . THR A 1 94 ? -7.670 -8.922 13.369 1.00 85.88 94 THR A N 1
ATOM 702 C CA . THR A 1 94 ? -8.038 -9.003 11.952 1.00 85.88 94 THR A CA 1
ATOM 703 C C . THR A 1 94 ? -7.050 -8.270 11.049 1.00 85.88 94 THR A C 1
ATOM 705 O O . THR A 1 94 ? -6.912 -8.637 9.882 1.00 85.88 94 THR A O 1
ATOM 708 N N . GLY A 1 95 ? -6.297 -7.308 11.580 1.00 91.81 95 GLY A N 1
ATOM 709 C CA . GLY A 1 95 ? -5.362 -6.491 10.821 1.00 91.81 95 GLY A CA 1
ATOM 710 C C . GLY A 1 95 ? -4.022 -7.164 10.526 1.00 91.81 95 GLY A C 1
ATOM 711 O O . GLY A 1 95 ? -3.672 -8.206 11.093 1.00 91.81 95 GLY A O 1
ATOM 712 N N . GLY A 1 96 ? -3.268 -6.574 9.605 1.00 95.81 96 GLY A N 1
ATOM 713 C CA . GLY A 1 96 ? -1.916 -7.007 9.253 1.00 95.81 96 GLY A CA 1
ATOM 714 C C . GLY A 1 96 ? -1.410 -6.356 7.972 1.00 95.81 96 GLY A C 1
ATOM 715 O O . GLY A 1 96 ? -2.202 -5.821 7.199 1.00 95.81 96 GLY A O 1
ATOM 716 N N . VAL A 1 97 ? -0.101 -6.436 7.746 1.00 98.06 97 VAL A N 1
ATOM 717 C CA . VAL A 1 97 ? 0.582 -5.871 6.577 1.00 98.06 97 VAL A CA 1
ATOM 718 C C . VAL A 1 97 ? 1.309 -6.982 5.821 1.00 98.06 97 VAL A C 1
ATOM 720 O O . VAL A 1 97 ? 2.110 -7.721 6.398 1.00 98.06 97 VAL A O 1
ATOM 723 N N . THR A 1 98 ? 1.053 -7.087 4.519 1.00 98.25 98 THR A N 1
ATOM 724 C CA . THR A 1 98 ? 1.770 -7.979 3.594 1.00 98.25 98 THR A CA 1
ATOM 725 C C . THR A 1 98 ? 2.420 -7.159 2.494 1.00 98.25 98 THR A C 1
ATOM 727 O O . THR A 1 98 ? 1.778 -6.277 1.933 1.00 98.25 98 THR A O 1
ATOM 730 N N . PHE A 1 99 ? 3.676 -7.454 2.176 1.00 98.19 99 PHE A N 1
ATOM 731 C CA . PHE A 1 99 ? 4.461 -6.702 1.204 1.00 98.19 99 PHE A CA 1
ATOM 732 C C . PHE A 1 99 ? 4.755 -7.514 -0.061 1.00 98.19 99 PHE A C 1
ATOM 734 O O . PHE A 1 99 ? 5.076 -8.703 0.028 1.00 98.19 99 PHE A O 1
ATOM 741 N N . TRP A 1 100 ? 4.738 -6.857 -1.224 1.00 97.06 100 TRP A N 1
ATOM 742 C CA . TRP A 1 100 ? 5.302 -7.364 -2.476 1.00 97.06 100 TRP A CA 1
ATOM 743 C C . TRP A 1 100 ? 6.270 -6.355 -3.106 1.00 97.06 100 TRP A C 1
ATOM 745 O O . TRP A 1 100 ? 5.934 -5.174 -3.214 1.00 97.06 100 TRP A O 1
ATOM 755 N N . PRO A 1 101 ? 7.418 -6.821 -3.633 1.00 94.19 101 PRO A N 1
ATOM 756 C CA . PRO A 1 101 ? 8.359 -5.986 -4.373 1.00 94.19 101 PRO A CA 1
ATOM 757 C C . PRO A 1 101 ? 7.886 -5.763 -5.821 1.00 94.19 101 PRO A C 1
ATOM 759 O O . PRO A 1 101 ? 8.594 -6.077 -6.774 1.00 94.19 101 PRO A O 1
ATOM 762 N N . VAL A 1 102 ? 6.646 -5.301 -5.990 1.00 93.31 102 VAL A N 1
ATOM 763 C CA . VAL A 1 102 ? 5.988 -5.104 -7.289 1.00 93.31 102 VAL A CA 1
ATOM 764 C C . VAL A 1 102 ? 5.414 -3.694 -7.334 1.00 93.31 102 VAL A C 1
ATOM 766 O O . VAL A 1 102 ? 4.808 -3.258 -6.362 1.00 93.31 102 VAL A O 1
ATOM 769 N N . GLY A 1 103 ? 5.594 -2.983 -8.445 1.00 91.62 103 GLY A N 1
ATOM 770 C CA . GLY A 1 103 ? 5.017 -1.655 -8.664 1.00 91.62 103 GLY A CA 1
ATOM 771 C C . GLY A 1 103 ? 3.710 -1.674 -9.451 1.00 91.62 103 GLY A C 1
ATOM 772 O O . GLY A 1 103 ? 3.373 -2.657 -10.109 1.00 91.62 103 GLY A O 1
ATOM 773 N N . LEU A 1 104 ? 2.982 -0.559 -9.402 1.00 92.19 104 LEU A N 1
ATOM 774 C CA . LEU A 1 104 ? 1.786 -0.338 -10.211 1.00 92.19 104 LEU A CA 1
ATOM 775 C C . LEU A 1 104 ? 2.164 0.212 -11.593 1.00 92.19 104 LEU A C 1
ATOM 777 O O . LEU A 1 104 ? 2.958 1.144 -11.695 1.00 92.19 104 LEU A O 1
ATOM 781 N N . ALA A 1 105 ? 1.564 -0.336 -12.647 1.00 88.44 105 ALA A N 1
ATOM 782 C CA . ALA A 1 105 ? 1.654 0.188 -14.007 1.00 88.44 105 ALA A CA 1
ATOM 783 C C . ALA A 1 105 ? 0.383 -0.122 -14.822 1.00 88.44 105 ALA A C 1
ATOM 785 O O . ALA A 1 105 ? -0.357 -1.043 -14.474 1.00 88.44 105 ALA A O 1
ATOM 786 N N . PRO A 1 106 ? 0.142 0.572 -15.949 1.00 87.50 106 PRO A N 1
ATOM 787 C CA . PRO A 1 106 ? -1.004 0.298 -16.833 1.00 87.50 106 PRO A CA 1
ATOM 788 C C . PRO A 1 106 ? -0.965 -1.088 -17.472 1.00 87.50 106 PRO A C 1
ATOM 790 O O . PRO A 1 106 ? -1.997 -1.670 -17.800 1.00 87.50 106 PRO A O 1
ATOM 793 N N . GLU A 1 107 ? 0.244 -1.619 -17.645 1.00 86.94 107 GLU A N 1
ATOM 794 C CA . GLU A 1 107 ? 0.514 -2.908 -18.261 1.00 86.94 107 GLU A CA 1
ATOM 795 C C . GLU A 1 107 ? 1.588 -3.647 -17.468 1.00 86.94 107 GLU A C 1
ATOM 797 O O . GLU A 1 107 ? 2.489 -3.039 -16.884 1.00 86.94 107 GLU A O 1
ATOM 802 N N . LYS A 1 108 ? 1.501 -4.978 -17.467 1.00 89.75 108 LYS A N 1
ATOM 803 C CA . LYS A 1 108 ? 2.470 -5.833 -16.784 1.00 89.75 108 LYS A CA 1
ATOM 804 C C . LYS A 1 108 ? 3.831 -5.769 -17.476 1.00 89.75 108 LYS A C 1
ATOM 806 O O . LYS A 1 108 ? 3.923 -6.005 -18.679 1.00 89.75 108 LYS A O 1
ATOM 811 N N . GLN A 1 109 ? 4.882 -5.532 -16.697 1.00 85.44 109 GLN A N 1
ATOM 812 C CA . GLN A 1 109 ? 6.269 -5.456 -17.158 1.00 85.44 109 GLN A CA 1
ATOM 813 C C . GLN A 1 109 ? 7.167 -6.152 -16.131 1.00 85.44 109 GLN A C 1
ATOM 815 O O . GLN A 1 109 ? 6.990 -5.953 -14.938 1.00 85.44 109 GLN A O 1
ATOM 820 N N . VAL A 1 110 ? 8.094 -7.005 -16.563 1.00 83.31 110 VAL A N 1
ATOM 821 C CA . VAL A 1 110 ? 8.895 -7.848 -15.652 1.00 83.31 110 VAL A CA 1
ATOM 822 C C . VAL A 1 110 ? 10.366 -7.596 -15.924 1.00 83.31 110 VAL A C 1
ATOM 824 O O . VAL A 1 110 ? 10.832 -7.874 -17.026 1.00 83.31 110 VAL A O 1
ATOM 827 N N . GLY A 1 111 ? 11.090 -7.054 -14.946 1.00 73.31 111 GLY A N 1
ATOM 828 C CA . GLY A 1 111 ? 12.523 -6.769 -15.057 1.00 73.31 111 GLY A CA 1
ATOM 829 C C . GLY A 1 111 ? 12.926 -5.787 -16.168 1.00 73.31 111 GLY A C 1
ATOM 830 O O . GLY A 1 111 ? 14.113 -5.673 -16.473 1.00 73.31 111 GLY A O 1
ATOM 831 N N . THR A 1 112 ? 11.973 -5.087 -16.790 1.00 67.31 112 THR A N 1
ATOM 832 C CA . THR A 1 112 ? 12.210 -4.238 -17.971 1.00 67.31 112 THR A CA 1
ATOM 833 C C . THR A 1 112 ? 12.106 -2.749 -17.690 1.00 67.31 112 THR A C 1
ATOM 835 O O . THR A 1 112 ? 12.279 -1.969 -18.620 1.00 67.31 112 THR A O 1
ATOM 838 N N . VAL A 1 113 ? 11.821 -2.315 -16.462 1.00 69.88 113 VAL A N 1
ATOM 839 C CA . VAL A 1 113 ? 11.668 -0.886 -16.146 1.00 69.88 113 VAL A CA 1
ATOM 840 C C . VAL A 1 113 ? 12.690 -0.469 -15.108 1.00 69.88 113 VAL A C 1
ATOM 842 O O . VAL A 1 113 ? 12.846 -1.111 -14.074 1.00 69.88 113 VAL A O 1
ATOM 845 N N . SER A 1 114 ? 13.420 0.603 -15.401 1.00 67.81 114 SER A N 1
ATOM 846 C CA . SER A 1 114 ? 14.334 1.210 -14.435 1.00 67.81 114 SER A CA 1
ATOM 847 C C . SER A 1 114 ? 13.573 2.070 -13.416 1.00 67.81 114 SER A C 1
ATOM 849 O O . SER A 1 114 ? 12.462 2.520 -13.711 1.00 67.81 114 SER A O 1
ATOM 851 N N . PRO A 1 115 ? 14.200 2.421 -12.279 1.00 60.72 115 PRO A N 1
ATOM 852 C CA . PRO A 1 115 ? 13.613 3.300 -11.268 1.00 60.72 115 PRO A CA 1
ATOM 853 C C . PRO A 1 115 ? 13.096 4.668 -11.737 1.00 60.72 115 PRO A C 1
ATOM 855 O O . PRO A 1 115 ? 12.396 5.348 -11.000 1.00 60.72 115 PRO A O 1
ATOM 858 N N . PHE A 1 116 ? 13.448 5.087 -12.953 1.00 61.22 116 PHE A N 1
ATOM 859 C CA . PHE A 1 116 ? 13.066 6.372 -13.541 1.00 61.22 116 PHE A CA 1
ATOM 860 C C . PHE A 1 116 ? 12.039 6.227 -14.675 1.00 61.22 116 PHE A C 1
ATOM 862 O O . PHE A 1 116 ? 11.983 7.077 -15.563 1.00 61.22 116 PHE A O 1
ATOM 869 N N . GLY A 1 117 ? 11.300 5.113 -14.724 1.00 60.16 117 GLY A N 1
ATOM 870 C CA . GLY A 1 117 ? 10.255 4.881 -15.728 1.00 60.16 117 GLY A CA 1
ATOM 871 C C . GLY A 1 117 ? 10.775 4.661 -17.155 1.00 60.16 117 GLY A C 1
ATOM 872 O O . GLY A 1 117 ? 10.008 4.740 -18.112 1.00 60.16 117 GLY A O 1
ATOM 873 N N . ARG A 1 118 ? 12.076 4.387 -17.335 1.00 62.41 118 ARG A N 1
ATOM 874 C CA . ARG A 1 118 ? 12.643 4.058 -18.656 1.00 62.41 118 ARG A CA 1
ATOM 875 C C . ARG A 1 118 ? 12.590 2.558 -18.893 1.00 62.41 118 ARG A C 1
ATOM 877 O O . ARG A 1 118 ? 13.073 1.801 -18.048 1.00 62.41 118 ARG A O 1
ATOM 884 N N . VAL A 1 119 ? 12.084 2.163 -20.061 1.00 63.09 119 VAL A N 1
ATOM 885 C CA . VAL A 1 119 ? 12.170 0.786 -20.559 1.00 63.09 119 VAL A CA 1
ATOM 886 C C . VAL A 1 119 ? 13.642 0.435 -20.795 1.00 63.09 119 VAL A C 1
ATOM 888 O O . VAL A 1 119 ? 14.330 1.069 -21.597 1.00 63.09 119 VAL A O 1
ATOM 891 N N . CYS A 1 120 ? 14.120 -0.570 -20.070 1.00 61.44 120 CYS A N 1
ATOM 892 C CA . CYS A 1 120 ? 15.429 -1.187 -20.203 1.00 61.44 120 CYS A CA 1
ATOM 893 C C . CYS A 1 120 ? 15.568 -1.812 -21.605 1.00 61.44 120 CYS A C 1
ATOM 895 O O . CYS A 1 120 ? 14.957 -2.839 -21.893 1.00 61.44 120 CYS A O 1
ATOM 897 N N . GLY A 1 121 ? 16.369 -1.202 -22.485 1.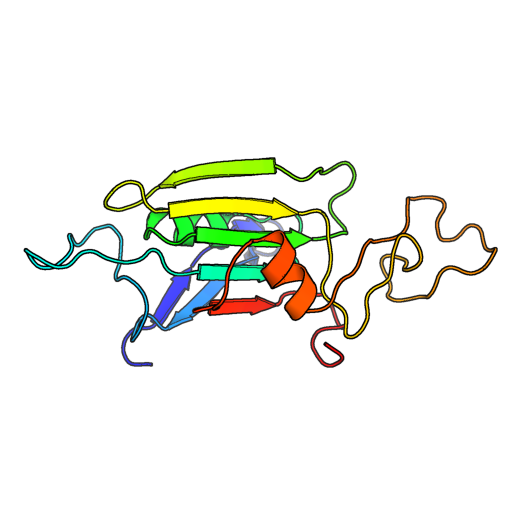00 59.22 121 GLY A N 1
ATOM 898 C CA . GLY A 1 121 ? 16.920 -1.867 -23.678 1.00 59.22 121 GLY A CA 1
ATOM 899 C C . GLY A 1 121 ? 18.207 -2.648 -23.351 1.00 59.22 121 GLY A C 1
ATOM 900 O O . GLY A 1 121 ? 18.455 -2.982 -22.199 1.00 59.22 121 GLY A O 1
ATOM 901 N N . GLU A 1 122 ? 19.095 -2.866 -24.330 1.00 51.38 122 GLU A N 1
ATOM 902 C CA . GLU A 1 122 ? 20.406 -3.544 -24.147 1.00 51.38 122 GLU A CA 1
ATOM 903 C C . GLU A 1 122 ? 21.445 -2.757 -23.309 1.00 51.38 122 GLU A C 1
ATOM 905 O O . GLU A 1 122 ? 22.614 -3.138 -23.227 1.00 51.38 122 GLU A O 1
ATOM 910 N N . LYS A 1 123 ? 21.076 -1.620 -22.708 1.00 46.81 123 LYS A N 1
ATOM 911 C CA . LYS A 1 123 ? 22.031 -0.738 -22.024 1.00 46.81 123 LYS A CA 1
ATOM 912 C C . LYS A 1 123 ? 22.167 -1.081 -20.542 1.00 46.81 123 LYS A C 1
ATOM 914 O O . LYS A 1 123 ? 21.201 -1.412 -19.865 1.00 46.81 123 LYS A O 1
ATOM 919 N N . ALA A 1 124 ? 23.386 -0.890 -20.036 1.00 51.03 124 ALA A N 1
ATOM 920 C CA . ALA A 1 124 ? 23.866 -1.065 -18.659 1.00 51.03 124 ALA A CA 1
ATOM 921 C C . ALA A 1 124 ? 23.093 -0.304 -17.548 1.00 51.03 124 ALA A C 1
ATOM 923 O O . ALA A 1 124 ? 23.515 -0.272 -16.397 1.00 51.03 124 ALA A O 1
ATOM 924 N N . GLU A 1 125 ? 21.958 0.312 -17.862 1.00 52.06 125 GLU A N 1
ATOM 925 C CA . GLU A 1 125 ? 21.123 1.103 -16.952 1.00 52.06 125 GLU A CA 1
ATOM 926 C C . GLU A 1 125 ? 20.385 0.213 -15.931 1.00 52.06 125 GLU A C 1
ATOM 928 O O . GLU A 1 125 ? 19.967 0.690 -14.881 1.00 52.06 125 GLU A O 1
ATOM 933 N N . CYS A 1 126 ? 20.293 -1.094 -16.208 1.00 54.72 126 CYS A N 1
ATOM 934 C CA . CYS A 1 126 ? 19.594 -2.090 -15.385 1.00 54.72 126 CYS A CA 1
ATOM 935 C C . CYS A 1 126 ? 20.578 -3.039 -14.668 1.00 54.72 126 CYS A C 1
ATOM 937 O O . CYS A 1 126 ? 20.226 -4.144 -14.263 1.00 54.72 126 CYS A O 1
ATOM 939 N N . LEU A 1 127 ? 21.826 -2.581 -14.463 1.00 50.81 127 LEU A N 1
ATOM 940 C CA . LEU A 1 127 ? 22.844 -3.252 -13.634 1.00 50.81 127 LEU A CA 1
ATOM 941 C C . LEU A 1 127 ? 22.402 -3.435 -12.165 1.00 50.81 127 LEU A C 1
ATOM 943 O O . LEU A 1 127 ? 22.988 -4.235 -11.439 1.00 50.81 127 LEU A O 1
ATOM 947 N N . THR A 1 128 ? 21.344 -2.742 -11.740 1.00 53.31 128 THR A N 1
ATOM 948 C CA . THR A 1 128 ? 20.528 -3.080 -10.569 1.00 53.31 128 THR A CA 1
ATOM 949 C C . THR A 1 128 ? 19.163 -3.533 -11.080 1.00 53.31 128 THR A C 1
ATOM 951 O O . THR A 1 128 ? 18.485 -2.723 -11.705 1.00 53.31 128 THR A O 1
ATOM 954 N N . ALA A 1 129 ? 18.821 -4.809 -10.872 1.00 63.44 129 ALA A N 1
ATOM 955 C CA . ALA A 1 129 ? 17.638 -5.511 -11.388 1.00 63.44 129 ALA A CA 1
ATOM 956 C C . ALA A 1 129 ? 16.426 -4.602 -11.673 1.00 63.44 129 ALA A C 1
ATOM 958 O O . ALA A 1 129 ? 15.989 -3.857 -10.794 1.00 63.44 129 ALA A O 1
ATOM 959 N N . GLY A 1 130 ? 15.910 -4.665 -12.905 1.00 73.38 130 GLY A N 1
ATOM 960 C CA . GLY A 1 130 ? 14.714 -3.925 -13.300 1.00 73.38 130 GLY A CA 1
ATOM 961 C C . GLY A 1 130 ? 13.518 -4.251 -12.406 1.00 73.38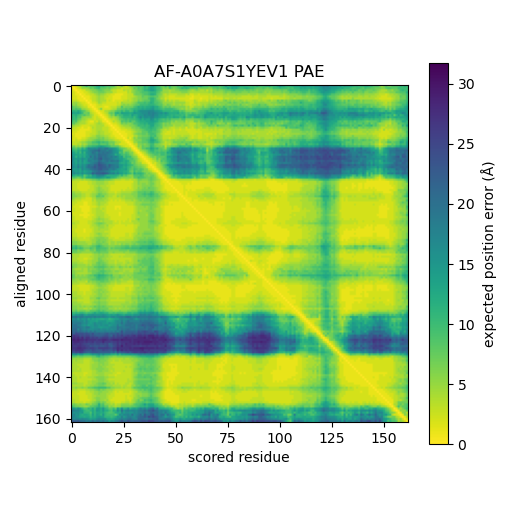 130 GLY A C 1
ATOM 962 O O . GLY A 1 130 ? 13.465 -5.299 -11.764 1.00 73.38 130 GLY A O 1
ATOM 963 N N . TRP A 1 131 ? 12.566 -3.331 -12.362 1.00 85.44 131 TRP A N 1
ATOM 964 C CA . TRP A 1 131 ? 11.371 -3.435 -11.543 1.00 85.44 131 TRP A CA 1
ATOM 965 C C . TRP A 1 131 ? 10.330 -4.352 -12.175 1.00 85.44 131 TRP A C 1
ATOM 967 O O . TRP A 1 131 ? 10.062 -4.273 -13.377 1.00 85.44 131 TRP A O 1
ATOM 977 N N . ASP A 1 132 ? 9.720 -5.184 -11.335 1.00 88.31 132 ASP A N 1
ATOM 978 C CA . ASP A 1 132 ? 8.504 -5.906 -11.680 1.00 88.31 132 ASP A CA 1
ATOM 979 C C . ASP A 1 132 ? 7.313 -4.988 -11.428 1.00 88.31 132 ASP A C 1
ATOM 981 O O . ASP A 1 132 ? 7.111 -4.490 -10.322 1.00 88.31 132 ASP A O 1
ATOM 985 N N . LEU A 1 133 ? 6.530 -4.751 -12.471 1.00 89.94 133 LEU A N 1
ATOM 986 C CA . LEU A 1 133 ? 5.341 -3.916 -12.452 1.00 89.94 133 LEU A CA 1
ATOM 987 C C . LEU A 1 133 ? 4.132 -4.739 -12.893 1.00 89.94 133 LEU A C 1
ATOM 989 O O . LEU A 1 133 ? 4.212 -5.570 -13.804 1.00 89.94 133 LEU A O 1
ATOM 993 N N . ASP A 1 134 ? 2.984 -4.487 -12.280 1.00 93.44 134 ASP A N 1
ATOM 994 C CA . ASP A 1 134 ? 1.725 -5.108 -12.669 1.00 93.44 134 ASP A CA 1
ATOM 995 C C . ASP A 1 134 ? 0.577 -4.093 -12.649 1.00 93.44 134 ASP A C 1
ATOM 997 O O . ASP A 1 134 ? 0.643 -3.011 -12.069 1.00 93.44 134 ASP A O 1
ATOM 1001 N N . THR A 1 135 ? -0.503 -4.483 -13.305 1.00 94.56 135 THR A N 1
ATOM 1002 C CA . THR A 1 135 ? -1.773 -3.759 -13.315 1.00 94.56 135 THR A CA 1
ATOM 1003 C C . THR A 1 135 ? -2.446 -3.815 -11.952 1.00 94.56 135 THR A C 1
ATOM 1005 O O . THR A 1 135 ? -2.256 -4.773 -11.202 1.00 94.56 135 THR A O 1
ATOM 1008 N N . MET A 1 136 ? -3.353 -2.877 -11.669 1.00 94.94 136 MET A N 1
ATOM 1009 C CA . MET A 1 136 ? -4.210 -2.943 -10.476 1.00 94.94 136 MET A CA 1
ATOM 1010 C C . MET A 1 136 ? -4.941 -4.297 -10.358 1.00 94.94 136 MET A C 1
ATOM 1012 O O . MET A 1 136 ? -5.057 -4.874 -9.277 1.00 94.94 136 MET A O 1
ATOM 1016 N N . ALA A 1 137 ? -5.390 -4.857 -11.487 1.00 96.00 137 ALA A N 1
ATOM 1017 C CA . ALA A 1 137 ? -5.991 -6.189 -11.526 1.00 96.00 137 ALA A CA 1
ATOM 1018 C C . ALA A 1 137 ? -4.990 -7.300 -11.156 1.00 96.00 137 ALA A C 1
ATOM 1020 O O . ALA A 1 137 ? -5.371 -8.293 -10.541 1.00 96.00 137 ALA A O 1
ATOM 1021 N N . GLY A 1 138 ? -3.719 -7.149 -11.526 1.00 96.94 138 GLY A N 1
ATOM 1022 C CA . GLY A 1 138 ? -2.630 -8.031 -11.113 1.00 96.94 138 GLY A CA 1
ATOM 1023 C C . GLY A 1 138 ? -2.323 -7.940 -9.628 1.00 96.94 138 GLY A C 1
ATOM 1024 O O . GLY A 1 138 ? -2.282 -8.979 -8.975 1.00 96.94 138 GLY A O 1
ATOM 1025 N N . LEU A 1 139 ? -2.213 -6.730 -9.079 1.00 97.25 139 LEU A N 1
ATOM 1026 C CA . LEU A 1 139 ? -1.989 -6.518 -7.646 1.00 97.25 139 LEU A CA 1
ATOM 1027 C C . LEU A 1 139 ? -3.118 -7.136 -6.803 1.00 97.25 139 LEU A C 1
ATOM 1029 O O . LEU A 1 139 ? -2.853 -7.849 -5.839 1.00 97.25 139 LEU A O 1
ATOM 1033 N N . ARG A 1 140 ? -4.380 -6.982 -7.227 1.00 97.19 140 ARG A N 1
ATOM 1034 C CA . ARG A 1 140 ? -5.539 -7.660 -6.609 1.00 97.19 140 ARG A CA 1
ATOM 1035 C C . ARG A 1 140 ? -5.442 -9.182 -6.653 1.00 97.19 140 ARG A C 1
ATOM 1037 O O . ARG A 1 140 ? -5.741 -9.834 -5.657 1.00 97.19 140 ARG A O 1
ATOM 1044 N N . ARG A 1 141 ? -4.976 -9.756 -7.770 1.00 97.25 141 ARG A N 1
ATOM 1045 C CA . ARG A 1 141 ? -4.720 -11.204 -7.867 1.00 97.25 141 ARG A CA 1
ATOM 1046 C C . ARG A 1 141 ? -3.587 -11.656 -6.945 1.00 97.25 141 ARG A C 1
ATOM 1048 O O . ARG A 1 141 ? -3.726 -12.710 -6.339 1.00 97.25 141 ARG A O 1
ATOM 1055 N N . LEU A 1 142 ? -2.504 -10.883 -6.831 1.00 96.44 142 LEU A N 1
ATOM 1056 C CA . LEU A 1 142 ? -1.387 -11.180 -5.923 1.00 96.44 142 LEU A CA 1
ATOM 1057 C C . LEU A 1 142 ? -1.834 -11.164 -4.458 1.00 96.44 142 LEU A C 1
ATOM 1059 O O . LEU A 1 142 ? -1.508 -12.081 -3.711 1.00 96.44 142 LEU A O 1
ATOM 1063 N N . ALA A 1 143 ? -2.618 -10.155 -4.075 1.00 96.44 143 ALA A N 1
ATOM 1064 C CA . ALA A 1 143 ? -3.172 -10.020 -2.731 1.00 96.44 143 ALA A CA 1
ATOM 1065 C C . ALA A 1 143 ? -4.313 -11.011 -2.431 1.00 96.44 143 ALA A C 1
ATOM 1067 O O . ALA A 1 143 ? -4.647 -11.226 -1.267 1.00 96.44 143 ALA A O 1
ATOM 1068 N N . GLY A 1 144 ? -4.915 -11.616 -3.461 1.00 96.75 144 GLY A N 1
ATOM 1069 C CA . GLY A 1 144 ? -6.052 -12.523 -3.314 1.00 96.75 144 GLY A CA 1
ATOM 1070 C C . GLY A 1 144 ? -7.344 -11.818 -2.893 1.00 96.75 144 GLY A C 1
ATOM 1071 O O . GLY A 1 144 ? -8.150 -12.415 -2.184 1.00 96.75 144 GLY A O 1
ATOM 1072 N N . VAL A 1 145 ? -7.541 -10.561 -3.311 1.00 94.88 145 VAL A N 1
ATOM 1073 C CA . VAL A 1 145 ? -8.689 -9.728 -2.907 1.00 94.88 145 VAL A CA 1
ATOM 1074 C C . VAL A 1 145 ? -9.541 -9.274 -4.086 1.00 94.88 145 VAL A C 1
ATOM 1076 O O . VAL A 1 145 ? -9.057 -9.007 -5.189 1.00 94.88 145 VAL A O 1
ATOM 1079 N N . ASP A 1 146 ? -10.839 -9.137 -3.841 1.00 92.75 146 ASP A N 1
ATOM 1080 C CA . ASP A 1 146 ? -11.847 -8.753 -4.827 1.00 92.75 146 ASP A CA 1
ATOM 1081 C C . ASP A 1 146 ? -12.378 -7.323 -4.641 1.00 92.75 146 ASP A C 1
ATOM 1083 O O . ASP A 1 146 ? -13.159 -6.863 -5.470 1.00 92.75 146 ASP A O 1
ATOM 1087 N N . HIS A 1 147 ? -11.908 -6.578 -3.646 1.00 92.06 147 HIS A N 1
ATOM 1088 C CA . HIS A 1 147 ? -12.234 -5.167 -3.439 1.00 92.06 147 HIS A CA 1
ATOM 1089 C C . HIS A 1 147 ? -11.069 -4.433 -2.767 1.00 92.06 147 HIS A C 1
ATOM 1091 O O . HIS A 1 147 ? -10.115 -5.056 -2.307 1.00 92.06 147 HIS A O 1
ATOM 1097 N N . ILE A 1 148 ? -11.135 -3.102 -2.781 1.00 93.44 148 ILE A N 1
ATOM 1098 C CA . ILE A 1 148 ? -10.202 -2.194 -2.109 1.00 93.44 148 ILE A CA 1
ATOM 1099 C C . ILE A 1 148 ? -11.061 -1.091 -1.487 1.00 93.44 148 ILE A C 1
ATOM 1101 O O . ILE A 1 148 ? -11.840 -0.461 -2.203 1.00 93.44 148 ILE A O 1
ATOM 1105 N N . ASP A 1 149 ? -10.922 -0.864 -0.184 1.00 92.88 149 ASP A N 1
ATOM 1106 C CA . ASP A 1 149 ? -11.639 0.192 0.542 1.00 92.88 149 ASP A CA 1
ATOM 1107 C C . ASP A 1 149 ? -10.861 1.508 0.549 1.00 92.88 149 ASP A C 1
ATOM 1109 O O . ASP A 1 149 ? -11.448 2.591 0.536 1.00 92.88 149 ASP A O 1
ATOM 1113 N N . LEU A 1 150 ? -9.528 1.419 0.554 1.00 94.00 150 LEU A N 1
ATOM 1114 C CA . LEU A 1 150 ? -8.638 2.571 0.487 1.00 94.00 150 LEU A CA 1
ATOM 1115 C C . LEU A 1 150 ? -7.432 2.267 -0.400 1.00 94.00 150 LEU A C 1
ATOM 1117 O O . LEU A 1 150 ? -6.770 1.241 -0.253 1.00 94.00 150 LEU A O 1
ATOM 1121 N N . LEU A 1 151 ? -7.139 3.196 -1.302 1.00 94.44 151 LEU A N 1
ATOM 1122 C CA . LEU A 1 151 ? -6.007 3.135 -2.212 1.00 94.44 151 LEU A CA 1
ATOM 1123 C C . LEU A 1 151 ? -5.093 4.334 -1.936 1.00 94.44 151 LEU A C 1
ATOM 1125 O O . LEU A 1 151 ? -5.441 5.462 -2.279 1.00 94.44 151 LEU A O 1
ATOM 1129 N N . LYS A 1 152 ? -3.947 4.080 -1.299 1.00 93.81 152 LYS A N 1
ATOM 1130 C CA . LYS A 1 152 ? -2.831 5.024 -1.176 1.00 93.81 152 LYS A CA 1
ATOM 1131 C C . LYS A 1 152 ? -1.880 4.792 -2.348 1.00 93.81 152 LYS A C 1
ATOM 1133 O O . LYS A 1 152 ? -1.401 3.674 -2.543 1.00 93.81 152 LYS A O 1
ATOM 1138 N N . ILE A 1 153 ? -1.613 5.848 -3.110 1.00 92.12 153 ILE A N 1
ATOM 1139 C CA . ILE A 1 153 ? -0.659 5.853 -4.221 1.00 92.12 153 ILE A CA 1
ATOM 1140 C C . ILE A 1 153 ? 0.334 6.977 -3.966 1.00 92.12 153 ILE A C 1
ATOM 1142 O O . ILE A 1 153 ? -0.066 8.136 -3.901 1.00 92.12 153 ILE A O 1
ATOM 1146 N N . ASP A 1 154 ? 1.599 6.606 -3.836 1.00 85.00 154 ASP A N 1
ATOM 1147 C CA . ASP A 1 154 ? 2.715 7.508 -3.575 1.00 85.00 154 ASP A CA 1
ATOM 1148 C C . ASP A 1 154 ? 3.902 7.088 -4.456 1.00 85.00 154 ASP A C 1
ATOM 1150 O O . ASP A 1 154 ? 4.888 6.510 -4.005 1.00 85.00 154 ASP A O 1
ATOM 1154 N N . ILE A 1 155 ? 3.726 7.232 -5.775 1.00 80.00 155 ILE A N 1
ATOM 1155 C CA . ILE A 1 155 ? 4.666 6.736 -6.790 1.00 80.00 155 ILE A CA 1
ATOM 1156 C C . ILE A 1 155 ? 5.274 7.892 -7.580 1.00 80.00 155 ILE A C 1
ATOM 1158 O O . ILE A 1 155 ? 4.962 8.070 -8.749 1.00 80.00 155 ILE A O 1
ATOM 1162 N N . GLU A 1 156 ? 6.170 8.638 -6.940 1.00 70.88 156 GLU A N 1
ATOM 1163 C CA . GLU A 1 156 ? 7.052 9.682 -7.492 1.00 70.88 156 GLU A CA 1
ATOM 1164 C C . GLU A 1 156 ? 6.930 9.945 -9.017 1.00 70.88 156 GLU A C 1
ATOM 1166 O O . GLU A 1 156 ? 7.778 9.538 -9.822 1.00 70.88 156 GLU A O 1
ATOM 1171 N N . GLY A 1 157 ? 5.862 10.641 -9.429 1.00 60.31 157 GLY A N 1
ATOM 1172 C CA . GLY A 1 157 ? 5.680 11.191 -10.778 1.00 60.31 157 GLY A CA 1
ATOM 1173 C C . GLY A 1 157 ? 5.005 10.294 -11.825 1.00 60.31 157 GLY A C 1
ATOM 1174 O O . GLY A 1 157 ? 4.833 10.738 -12.965 1.00 60.31 157 GLY A O 1
ATOM 1175 N N . MET A 1 158 ? 4.609 9.065 -11.486 1.00 60.69 158 MET A N 1
ATOM 1176 C CA . MET A 1 158 ? 3.910 8.137 -12.396 1.00 60.69 158 MET A CA 1
ATOM 1177 C C . MET A 1 158 ? 2.427 7.934 -12.042 1.00 60.69 158 MET A C 1
ATOM 1179 O O . MET A 1 158 ? 1.746 7.160 -12.716 1.00 60.69 158 MET A O 1
ATOM 1183 N N . GLU A 1 159 ? 1.894 8.657 -11.050 1.00 62.44 159 GLU A N 1
ATOM 1184 C CA . GLU A 1 159 ? 0.531 8.475 -10.519 1.00 62.44 159 GLU A CA 1
ATOM 1185 C C . GLU A 1 159 ? -0.565 8.728 -11.567 1.00 62.44 159 GLU A C 1
ATOM 1187 O O . GLU A 1 159 ? -1.659 8.172 -11.493 1.00 62.44 159 GLU A O 1
ATOM 1192 N N . TRP A 1 160 ? -0.281 9.584 -12.552 1.00 58.91 160 TRP A N 1
ATOM 1193 C CA . TRP A 1 160 ? -1.253 10.033 -13.557 1.00 58.91 160 TRP A CA 1
ATOM 1194 C C . TRP A 1 160 ? -1.381 9.107 -14.761 1.00 58.91 160 TRP A C 1
ATOM 1196 O O . TRP A 1 160 ? -2.286 9.285 -15.577 1.00 58.91 160 TRP A O 1
ATOM 1206 N N . LEU A 1 161 ? -0.442 8.176 -14.917 1.00 57.03 161 LEU A N 1
ATOM 1207 C CA . LEU A 1 161 ? -0.420 7.260 -16.051 1.00 57.03 161 LEU A CA 1
ATOM 1208 C C . LEU A 1 161 ? -1.045 5.907 -15.715 1.00 57.03 161 LEU A C 1
ATOM 1210 O O . LEU A 1 161 ? -1.351 5.183 -16.657 1.00 57.03 161 LEU A O 1
ATOM 1214 N N . SER A 1 162 ? -1.214 5.589 -14.426 1.00 50.69 162 SER A N 1
ATOM 1215 C CA . SER A 1 162 ? -1.702 4.311 -13.878 1.00 50.69 162 SER A CA 1
ATOM 1216 C C . SER A 1 162 ? -3.216 4.116 -13.866 1.00 50.69 162 SER A C 1
ATOM 1218 O O . SER A 1 162 ? -3.958 5.108 -13.702 1.00 50.69 162 SER A O 1
#

Secondary structure (DSSP, 8-state):
--SEEEE--EEETTTTEEES-EEEE-SSSPPPTTSPPPTT--PPPPEEEEE--TT--HHHHHHHTTT-EEEEE-TTSTT--SEEEEEEESGGG-EEEEEES-EE-SS-EEEEE-TTS-B--SSGGGSS-PEEEE-HHHHHHHHT-S--SEEEE--TT-TTT-

Solvent-accessible surface area (backbone atoms only — not comparable to full-atom values): 9250 Å² total; per-residue (Å²): 122,89,41,72,46,81,39,40,41,48,78,41,75,94,74,77,41,68,47,69,56,43,79,43,64,42,76,87,46,75,61,65,56,90,55,77,68,63,91,92,57,80,80,75,53,49,34,30,39,37,32,44,42,85,91,57,49,47,36,51,53,54,42,8,38,37,11,17,36,28,43,34,24,29,41,78,51,82,91,59,63,70,44,77,77,44,69,56,24,34,64,90,41,52,4,18,32,36,39,36,48,34,29,83,28,76,55,72,41,73,53,35,30,36,100,81,78,43,74,57,66,97,56,82,80,46,81,62,78,27,30,32,29,25,22,72,72,47,52,30,59,75,72,71,48,94,71,71,78,42,80,48,79,50,48,94,90,53,68,88,71,85